Protein AF-A0A8H3X6W4-F1 (afdb_monomer)

Foldseek 3Di:
DPPPPPVVLVVLLCQLLVCLPPDDDLDPPDDQDPDPDPVSNVVSVVSVVVSVVLCVVLVVVVVLLVVLVVLVVVDDDPVSSLVVSLVVVPPDDDDDDVCVVLVSLLSSQLSVLSNCLCVQVPPCSSVSCSSSVDPSSPAHPVSNVVSSVSSVVVVVD

pLDDT: mean 73.65, std 14.04, range [33.16, 93.94]

Secondary structure (DSSP, 8-state):
---TTTHHHHHHHHHHHHSTTS----S---PPPSS--HHHHHHHHHHHHHHHHHHHHHHHHHHHHHHHHHHHHH-SSHHHHHHHHHHHHHTT----HHHHHHHHHHHHHHHHHHHHHHHHHGGGHHHHHHHHT--TTT--HHHHHHHHHHHHHHHT-

Radius of gyration: 18.5 Å; Cα contacts (8 Å, |Δi|>4): 85; chains: 1; bounding box: 45×43×51 Å

Nearest PDB structures (foldseek):
  6zbg-assembly1_C  TM=2.643E-01  e=4.758E+00  Plasmodium falciparum
  5oen-assembly1_B  TM=1.776E-01  e=3.190E+00  Mus musculus

Structure (mmCIF, N/CA/C/O backbone):
data_AF-A0A8H3X6W4-F1
#
_entry.id   AF-A0A8H3X6W4-F1
#
loop_
_a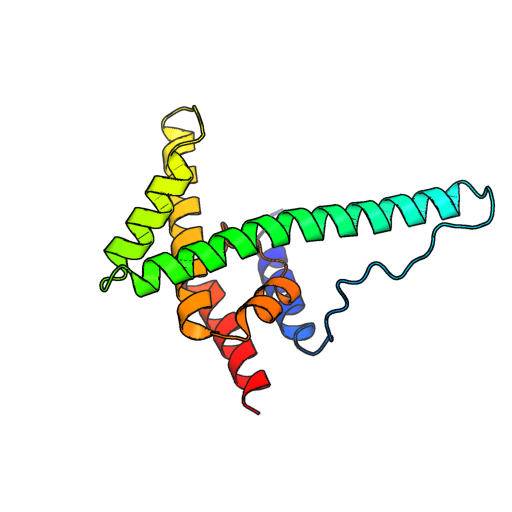tom_site.group_PDB
_atom_site.id
_atom_site.type_symbol
_atom_site.label_atom_id
_atom_site.label_alt_id
_atom_site.label_comp_id
_atom_site.label_asym_id
_atom_site.label_entity_id
_atom_site.label_seq_id
_atom_site.pdbx_PDB_ins_code
_atom_site.Cartn_x
_atom_site.Cartn_y
_atom_site.Cartn_z
_atom_site.occupancy
_atom_site.B_iso_or_equiv
_atom_site.auth_seq_id
_atom_site.auth_comp_id
_atom_site.auth_asym_id
_atom_site.auth_atom_id
_atom_site.pdbx_PDB_model_num
ATOM 1 N N . MET A 1 1 ? 8.785 31.889 -4.986 1.00 38.16 1 MET A N 1
ATOM 2 C CA . MET A 1 1 ? 8.552 30.742 -5.891 1.00 38.16 1 MET A CA 1
ATOM 3 C C . MET A 1 1 ? 8.090 29.549 -5.062 1.00 38.16 1 MET A C 1
ATOM 5 O O . MET A 1 1 ? 8.913 28.908 -4.423 1.00 38.16 1 MET A O 1
ATOM 9 N N . SER A 1 2 ? 6.780 29.305 -4.975 1.00 41.56 2 SER A N 1
ATOM 10 C CA . SER A 1 2 ? 6.194 28.258 -4.115 1.00 41.56 2 SER A CA 1
ATOM 11 C C . SER A 1 2 ? 5.113 27.438 -4.832 1.00 41.56 2 SER A C 1
ATOM 13 O O . SER A 1 2 ? 4.132 27.036 -4.214 1.00 41.56 2 SER A O 1
ATOM 15 N N . GLU A 1 3 ? 5.289 27.179 -6.130 1.00 41.84 3 GLU A N 1
ATOM 16 C CA . GLU A 1 3 ? 4.332 26.407 -6.945 1.00 41.84 3 GLU A CA 1
ATOM 17 C C . GLU A 1 3 ? 4.516 24.879 -6.848 1.00 41.84 3 GLU A C 1
ATOM 19 O O . GLU A 1 3 ? 3.610 24.123 -7.170 1.00 41.84 3 GLU A O 1
ATOM 24 N N . ASN A 1 4 ? 5.627 24.373 -6.301 1.00 52.81 4 ASN A N 1
ATOM 25 C CA . ASN A 1 4 ? 5.985 22.954 -6.468 1.00 52.81 4 ASN A CA 1
ATOM 26 C C . ASN A 1 4 ? 5.422 21.942 -5.444 1.00 52.81 4 ASN A C 1
ATOM 28 O O . ASN A 1 4 ? 5.659 20.746 -5.598 1.00 52.81 4 ASN A O 1
ATOM 32 N N . LYS A 1 5 ? 4.695 22.347 -4.389 1.00 47.84 5 LYS A N 1
ATOM 33 C CA . LYS A 1 5 ? 4.220 21.395 -3.349 1.00 47.84 5 LYS A CA 1
ATOM 34 C C . LYS A 1 5 ? 2.745 20.996 -3.427 1.00 47.84 5 LYS A C 1
ATOM 36 O O . LYS A 1 5 ? 2.430 19.891 -2.997 1.00 47.84 5 LYS A O 1
ATOM 41 N N . LYS A 1 6 ? 1.854 21.852 -3.937 1.00 53.06 6 LYS A N 1
ATOM 42 C CA . LYS A 1 6 ? 0.428 21.501 -4.101 1.00 53.06 6 LYS A CA 1
ATOM 43 C C . LYS A 1 6 ? 0.178 20.671 -5.365 1.00 53.06 6 LYS A C 1
ATOM 45 O O . LYS A 1 6 ? -0.642 19.764 -5.351 1.00 53.06 6 LYS A O 1
ATOM 50 N N . ASP A 1 7 ? 0.991 20.890 -6.391 1.00 70.62 7 ASP A N 1
ATOM 51 C CA . ASP A 1 7 ? 0.790 20.320 -7.720 1.00 70.62 7 ASP A CA 1
ATOM 52 C C . ASP A 1 7 ? 1.116 18.812 -7.817 1.00 70.62 7 ASP A C 1
ATOM 54 O O . ASP A 1 7 ? 0.505 18.086 -8.595 1.00 70.62 7 ASP A O 1
ATOM 58 N N . TRP A 1 8 ? 2.037 18.271 -7.005 1.00 65.94 8 TRP A N 1
ATOM 59 C CA . TRP A 1 8 ? 2.351 16.833 -7.088 1.00 65.94 8 TRP A CA 1
ATOM 60 C C . TRP A 1 8 ? 1.232 15.952 -6.521 1.00 65.94 8 TRP A C 1
ATOM 62 O O . TRP A 1 8 ? 0.957 14.902 -7.094 1.00 65.94 8 TRP A O 1
ATOM 72 N N . LYS A 1 9 ? 0.574 16.371 -5.426 1.00 65.94 9 LYS A N 1
ATOM 73 C CA . LYS A 1 9 ? -0.535 15.620 -4.814 1.00 65.94 9 LYS A CA 1
ATOM 74 C C . LYS A 1 9 ? -1.725 15.557 -5.760 1.00 65.94 9 LYS A C 1
ATOM 76 O O . LYS A 1 9 ? -2.247 14.479 -6.007 1.00 65.94 9 LYS A O 1
ATOM 81 N N . GLU A 1 10 ? -2.116 16.697 -6.322 1.00 72.50 10 GLU A N 1
ATOM 82 C CA . GLU A 1 10 ? -3.213 16.774 -7.289 1.00 72.50 10 GLU A CA 1
ATOM 83 C C . GLU A 1 10 ? -2.912 15.958 -8.547 1.00 72.50 10 GLU A C 1
ATOM 85 O O . GLU A 1 10 ? -3.744 15.150 -8.956 1.00 72.50 10 GLU A O 1
ATOM 90 N N . ARG A 1 11 ? -1.700 16.074 -9.110 1.00 68.69 11 ARG A N 1
ATOM 91 C CA . ARG A 1 11 ? -1.268 15.239 -10.243 1.00 68.69 11 ARG A CA 1
ATOM 92 C C . ARG A 1 11 ? -1.265 13.755 -9.906 1.00 68.69 11 ARG A C 1
ATOM 94 O O . ARG A 1 11 ? -1.686 12.950 -10.728 1.00 68.69 11 ARG A O 1
ATOM 101 N N . TYR A 1 12 ? -0.828 13.394 -8.706 1.00 68.94 12 TYR A N 1
ATOM 102 C CA . TYR A 1 12 ? -0.841 12.022 -8.226 1.00 68.94 12 TYR A CA 1
ATOM 103 C C . TYR A 1 12 ? -2.278 11.495 -8.091 1.00 68.94 12 TYR A C 1
ATOM 105 O O . TYR A 1 12 ? -2.596 10.470 -8.684 1.00 68.94 12 TYR A O 1
ATOM 113 N N . PHE A 1 13 ? -3.187 12.220 -7.433 1.00 71.56 13 PHE A N 1
ATOM 114 C CA . PHE A 1 13 ? -4.597 11.820 -7.332 1.00 71.56 13 PHE A CA 1
ATOM 115 C C . PHE A 1 13 ? -5.280 11.733 -8.694 1.00 71.56 13 PHE A C 1
ATOM 117 O O . PHE A 1 13 ? -6.014 10.779 -8.959 1.00 71.56 13 PHE A O 1
ATOM 124 N N . LYS A 1 14 ? -5.021 12.700 -9.576 1.00 72.50 14 LYS A N 1
ATOM 125 C CA . LYS A 1 14 ? -5.502 12.687 -10.955 1.00 72.50 14 LYS A CA 1
ATOM 126 C C . LYS A 1 14 ? -5.005 11.430 -11.668 1.00 72.50 14 LYS A C 1
ATOM 128 O O . LYS A 1 14 ? -5.814 10.676 -12.185 1.00 72.50 14 LYS A O 1
ATOM 133 N N . ASN A 1 15 ? -3.712 11.128 -11.567 1.00 69.19 15 ASN A N 1
ATOM 134 C CA . ASN A 1 15 ? -3.113 9.937 -12.157 1.00 69.19 15 ASN A CA 1
ATOM 135 C C . ASN A 1 15 ? -3.758 8.638 -11.649 1.00 69.19 15 ASN A C 1
ATOM 137 O O . ASN A 1 15 ? -4.155 7.814 -12.463 1.00 69.19 15 ASN A O 1
ATOM 141 N N . ILE A 1 16 ? -3.933 8.461 -10.337 1.00 67.50 16 ILE A N 1
ATOM 142 C CA . ILE A 1 16 ? -4.612 7.264 -9.808 1.00 67.50 16 ILE A CA 1
ATOM 143 C C . ILE A 1 16 ? -6.022 7.172 -10.366 1.00 67.50 16 ILE A C 1
ATOM 145 O O . ILE A 1 16 ? -6.434 6.132 -10.865 1.00 67.50 16 ILE A O 1
ATOM 149 N N . THR A 1 17 ? -6.768 8.270 -10.262 1.00 66.62 17 THR A N 1
ATOM 150 C CA . THR A 1 17 ? -8.198 8.259 -10.547 1.00 66.62 17 THR A CA 1
ATOM 151 C C . THR A 1 17 ? -8.532 8.205 -12.036 1.00 66.62 17 THR A C 1
ATOM 153 O O . THR A 1 17 ? -9.609 7.728 -12.378 1.00 66.62 17 THR A O 1
ATOM 156 N N . GLU A 1 18 ? -7.630 8.650 -12.909 1.00 70.62 18 GLU A N 1
ATOM 157 C CA . GLU A 1 18 ? -7.741 8.535 -14.368 1.00 70.62 18 GLU A CA 1
ATOM 158 C C . GLU A 1 18 ? -7.221 7.193 -14.896 1.00 70.6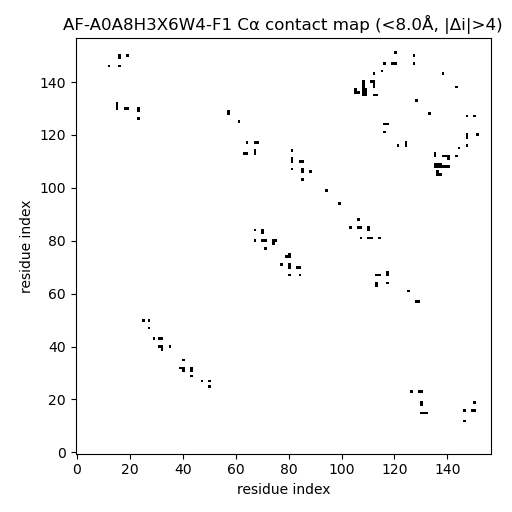2 18 GLU A C 1
ATOM 160 O O . GLU A 1 18 ? -7.661 6.747 -15.951 1.00 70.62 18 GLU A O 1
ATOM 165 N N . ASN A 1 19 ? -6.322 6.518 -14.173 1.00 65.12 19 ASN A N 1
ATOM 166 C CA . ASN A 1 19 ? -5.791 5.212 -14.580 1.00 65.12 19 ASN A CA 1
ATOM 167 C C . ASN A 1 19 ? -6.525 4.024 -13.932 1.00 65.12 19 ASN A C 1
ATOM 169 O O . ASN A 1 19 ? -6.077 2.892 -14.100 1.00 65.12 19 ASN A O 1
ATOM 173 N N . VAL A 1 20 ? -7.657 4.245 -13.249 1.00 62.94 20 VAL A N 1
ATOM 174 C CA . VAL A 1 20 ? -8.481 3.157 -12.676 1.00 62.94 20 VAL A CA 1
ATOM 175 C C . VAL A 1 20 ? -8.948 2.166 -13.749 1.00 62.94 20 VAL A C 1
ATOM 177 O O . VAL A 1 20 ? -8.967 0.968 -13.500 1.00 62.94 20 VAL A O 1
ATOM 180 N N . ASP A 1 21 ? -9.249 2.645 -14.961 1.00 53.22 21 ASP A N 1
ATOM 181 C CA . ASP A 1 21 ? -9.768 1.819 -16.064 1.00 53.22 21 ASP A CA 1
ATOM 182 C C . ASP A 1 21 ? -8.664 1.055 -16.834 1.00 53.22 21 ASP A C 1
ATOM 184 O O . ASP A 1 21 ? -8.942 0.273 -17.749 1.00 53.22 21 ASP A O 1
ATOM 188 N N . ARG A 1 22 ? -7.382 1.268 -16.502 1.00 61.72 22 ARG A N 1
ATOM 189 C CA . ARG A 1 22 ? -6.266 0.597 -17.179 1.00 61.72 22 ARG A CA 1
ATOM 190 C C . ARG A 1 22 ? -6.070 -0.799 -16.589 1.00 61.72 22 ARG A C 1
ATOM 192 O O . ARG A 1 22 ? -5.555 -0.943 -15.483 1.00 61.72 22 ARG A O 1
ATOM 199 N N . LYS A 1 23 ? -6.410 -1.838 -17.364 1.00 52.75 23 LYS A N 1
ATOM 200 C CA . LYS A 1 23 ? -6.043 -3.225 -17.033 1.00 52.75 23 LYS A CA 1
ATOM 201 C C . LYS A 1 23 ? -4.539 -3.317 -16.784 1.00 52.75 23 LYS A C 1
ATOM 203 O O . LYS A 1 23 ? -3.726 -2.989 -17.651 1.00 52.75 23 LYS A O 1
ATOM 208 N N . LEU A 1 24 ? -4.195 -3.777 -15.590 1.00 54.66 24 LEU A N 1
ATOM 209 C CA . LEU A 1 24 ? -2.829 -3.955 -15.135 1.00 54.66 24 LEU A CA 1
ATOM 210 C C . LEU A 1 24 ? -2.189 -5.121 -15.890 1.00 54.66 24 LEU A C 1
ATOM 212 O O . LEU A 1 24 ? -2.631 -6.259 -15.777 1.00 54.66 24 LEU A O 1
ATOM 216 N N . ASN A 1 25 ? -1.137 -4.841 -16.655 1.00 53.88 25 ASN A N 1
ATOM 217 C CA . ASN A 1 25 ? -0.173 -5.860 -17.055 1.00 53.88 25 ASN A CA 1
ATOM 218 C C . ASN A 1 25 ? 1.092 -5.609 -16.247 1.00 53.88 25 ASN A C 1
ATOM 220 O O . ASN A 1 25 ? 1.876 -4.729 -16.590 1.00 53.88 25 ASN A O 1
ATOM 224 N N . LEU A 1 26 ? 1.259 -6.376 -15.173 1.00 60.78 26 LEU A N 1
ATOM 225 C CA . LEU A 1 26 ? 2.537 -6.492 -14.474 1.00 60.78 26 LEU A CA 1
ATOM 226 C C . LEU A 1 26 ? 3.490 -7.450 -15.199 1.00 60.78 26 LEU A C 1
ATOM 228 O O . LEU A 1 26 ? 4.564 -7.724 -14.698 1.00 60.78 26 LEU A O 1
ATOM 232 N N . ASP A 1 27 ? 3.137 -7.959 -16.376 1.00 61.28 27 ASP A N 1
ATOM 233 C CA . ASP A 1 27 ? 4.078 -8.745 -17.162 1.00 61.28 27 ASP A CA 1
ATOM 234 C C . ASP A 1 27 ? 5.050 -7.811 -17.880 1.00 61.28 27 ASP A C 1
ATOM 236 O O . ASP A 1 27 ? 4.648 -6.964 -18.688 1.00 61.28 27 ASP A O 1
ATOM 240 N N . PHE A 1 28 ? 6.346 -7.996 -17.635 1.00 74.94 28 PHE A N 1
ATOM 241 C CA . PHE A 1 28 ? 7.374 -7.416 -18.487 1.00 74.94 28 PHE A CA 1
ATOM 242 C C . PHE A 1 28 ? 7.339 -8.115 -19.851 1.00 74.94 28 PHE A C 1
ATOM 244 O O . PHE A 1 28 ? 7.836 -9.227 -20.018 1.00 74.94 28 PHE A O 1
ATOM 251 N N . LYS A 1 29 ? 6.683 -7.475 -20.824 1.00 76.62 29 LYS A N 1
ATOM 252 C CA . LYS A 1 29 ? 6.432 -8.047 -22.160 1.00 76.62 29 LYS A CA 1
ATOM 253 C C . LYS A 1 29 ? 7.486 -7.693 -23.197 1.00 76.62 29 LYS A C 1
ATOM 255 O O . LYS A 1 29 ? 7.432 -8.226 -24.301 1.00 76.62 29 LYS A O 1
ATOM 260 N N . THR A 1 30 ? 8.407 -6.789 -22.880 1.00 82.31 30 THR A N 1
ATOM 261 C CA . THR A 1 30 ? 9.455 -6.377 -23.813 1.00 82.31 30 THR A CA 1
ATOM 262 C C . THR A 1 30 ? 10.530 -7.467 -23.835 1.00 82.31 30 THR A C 1
ATOM 264 O O . THR A 1 30 ? 11.169 -7.681 -22.811 1.00 82.31 30 THR A O 1
ATOM 267 N N . PRO A 1 31 ? 10.750 -8.196 -24.943 1.00 84.06 31 PRO A N 1
ATOM 268 C CA . PRO A 1 31 ? 11.863 -9.136 -25.035 1.00 84.06 31 PRO A CA 1
ATOM 269 C C . PRO A 1 31 ? 13.202 -8.385 -25.152 1.00 84.06 31 PRO A C 1
ATOM 271 O O . PRO A 1 31 ? 13.219 -7.220 -25.562 1.00 84.06 31 PRO A O 1
ATOM 274 N N . PRO A 1 32 ? 14.335 -9.026 -24.811 1.00 88.00 32 PRO A N 1
ATOM 275 C CA . PRO A 1 32 ? 15.650 -8.421 -24.990 1.00 88.00 32 PRO A CA 1
ATOM 276 C C . PRO A 1 32 ? 15.908 -8.087 -26.472 1.00 88.00 32 PRO A C 1
ATOM 278 O O . PRO A 1 32 ? 15.522 -8.874 -27.344 1.00 88.00 32 PRO A O 1
ATOM 281 N N . PRO A 1 33 ? 16.568 -6.953 -26.779 1.00 92.50 33 PRO A N 1
ATOM 282 C CA . PRO A 1 33 ? 16.924 -6.602 -28.149 1.00 92.50 33 PRO A CA 1
ATOM 283 C C . PRO A 1 33 ? 17.784 -7.690 -28.796 1.00 92.50 33 PRO A C 1
ATOM 285 O O . PRO A 1 33 ? 18.724 -8.206 -28.192 1.00 92.50 33 PRO A O 1
ATOM 288 N N . THR A 1 34 ? 17.490 -8.030 -30.049 1.00 91.00 34 THR A N 1
ATOM 289 C CA . THR A 1 34 ? 18.240 -9.054 -30.796 1.00 91.00 34 THR A CA 1
ATOM 290 C C . THR A 1 34 ? 19.476 -8.491 -31.498 1.00 91.00 34 THR A C 1
ATOM 292 O O . THR A 1 34 ? 20.316 -9.252 -31.972 1.00 91.00 34 THR A O 1
ATOM 2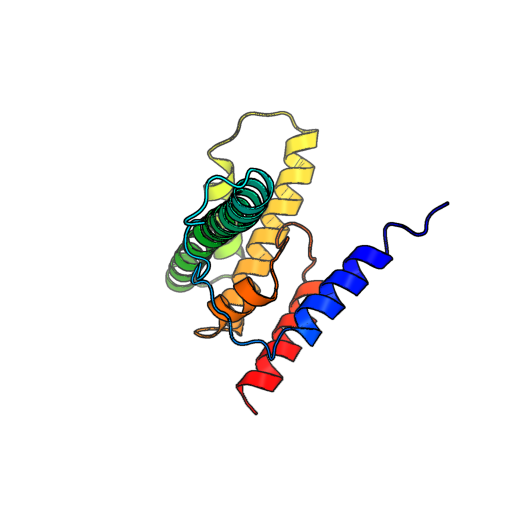95 N N . LYS A 1 35 ? 19.581 -7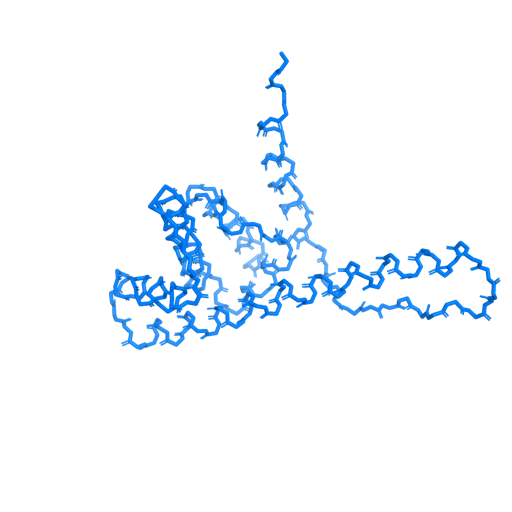.163 -31.612 1.00 92.19 35 LYS A N 1
ATOM 296 C CA . LYS A 1 35 ? 20.705 -6.459 -32.237 1.00 92.19 35 LYS A CA 1
ATOM 297 C C . LYS A 1 35 ? 21.621 -5.877 -31.164 1.00 92.19 35 LYS A C 1
ATOM 299 O O . LYS A 1 35 ? 21.178 -5.519 -30.076 1.00 92.19 35 LYS A O 1
ATOM 304 N N . PHE A 1 36 ? 22.903 -5.730 -31.489 1.00 86.44 36 PHE A N 1
ATOM 305 C CA . PHE A 1 36 ? 23.866 -5.001 -30.658 1.00 86.44 36 PHE A CA 1
ATOM 306 C C . PHE A 1 36 ? 23.757 -3.486 -30.888 1.00 86.44 36 PHE A C 1
ATOM 308 O O . PHE A 1 36 ? 24.740 -2.834 -31.227 1.00 86.44 36 PHE A O 1
ATOM 315 N N . ASP A 1 37 ? 22.552 -2.932 -30.737 1.00 93.94 37 ASP A N 1
ATOM 316 C CA . ASP A 1 37 ? 22.336 -1.485 -30.725 1.00 93.94 37 ASP A CA 1
ATOM 317 C C . ASP A 1 37 ? 22.404 -0.969 -29.272 1.00 93.94 37 ASP A C 1
ATOM 319 O O . ASP A 1 37 ? 21.559 -1.336 -28.446 1.00 93.94 37 ASP A O 1
ATOM 323 N N . PRO A 1 38 ? 23.398 -0.131 -28.921 1.00 91.56 38 PRO A N 1
ATOM 324 C CA . PRO A 1 38 ? 23.540 0.408 -27.573 1.00 91.56 38 PRO A CA 1
ATOM 325 C C . PRO A 1 38 ? 22.303 1.149 -27.047 1.00 91.56 38 PRO A C 1
ATOM 327 O O . PRO A 1 38 ? 22.026 1.067 -25.846 1.00 91.56 38 PRO A O 1
ATOM 330 N N . GLU A 1 39 ? 21.554 1.849 -27.903 1.00 92.00 39 GLU A N 1
ATOM 331 C CA . GLU A 1 39 ? 20.381 2.625 -27.484 1.00 92.00 39 GLU A CA 1
ATOM 332 C C . GLU A 1 39 ? 19.168 1.721 -27.221 1.00 92.00 39 GLU A C 1
ATOM 334 O O . GLU A 1 39 ? 18.467 1.905 -26.221 1.00 92.00 39 GLU A O 1
ATOM 339 N N . GLU A 1 40 ? 18.969 0.670 -28.025 1.00 89.81 40 GLU A N 1
ATOM 340 C CA . GLU A 1 40 ? 17.930 -0.340 -27.765 1.00 89.81 40 GLU A CA 1
ATOM 341 C C . GLU A 1 40 ? 18.190 -1.066 -26.434 1.00 89.81 40 GLU A C 1
ATOM 343 O O . GLU A 1 40 ? 17.293 -1.194 -25.594 1.00 89.81 40 GLU A O 1
ATOM 348 N N . TRP A 1 41 ? 19.440 -1.467 -26.182 1.00 90.44 41 TRP A N 1
ATOM 349 C CA . TRP A 1 41 ? 19.845 -2.090 -24.916 1.00 90.44 41 TRP A CA 1
ATOM 350 C C . TRP A 1 41 ? 19.754 -1.140 -23.722 1.00 90.44 41 TRP A C 1
ATOM 352 O O . TRP A 1 41 ? 19.477 -1.568 -22.596 1.00 90.44 41 TRP A O 1
ATOM 362 N N . ARG A 1 42 ? 19.997 0.157 -23.924 1.00 90.31 42 ARG A N 1
ATOM 363 C CA . ARG A 1 42 ? 19.795 1.176 -22.889 1.00 90.31 42 ARG A CA 1
ATOM 364 C C . ARG A 1 42 ? 18.315 1.306 -22.536 1.00 90.31 42 ARG A C 1
ATOM 366 O O . ARG A 1 42 ? 17.982 1.225 -21.356 1.00 90.31 42 ARG A O 1
ATOM 373 N N . SER A 1 43 ? 17.446 1.441 -23.536 1.00 87.81 43 SER A N 1
ATOM 374 C CA . SER A 1 43 ? 15.994 1.536 -23.347 1.00 87.81 43 SER A CA 1
ATOM 375 C C . SER A 1 43 ? 15.430 0.299 -22.641 1.00 87.81 43 SER A C 1
ATOM 377 O O . SER A 1 43 ? 14.723 0.428 -21.640 1.00 87.81 43 SER A O 1
ATOM 379 N N . TYR A 1 44 ? 15.826 -0.899 -23.084 1.00 89.44 44 TYR A N 1
ATOM 380 C CA . TYR A 1 44 ? 15.432 -2.160 -22.455 1.00 89.44 44 TYR A CA 1
ATOM 381 C C . TYR A 1 44 ? 15.834 -2.222 -20.977 1.00 89.44 44 TYR A C 1
ATOM 383 O O . TYR A 1 44 ? 15.000 -2.515 -20.124 1.00 89.44 44 TYR A O 1
ATOM 391 N N . ARG A 1 45 ? 17.094 -1.897 -20.647 1.00 85.75 45 ARG A N 1
ATOM 392 C CA . ARG A 1 45 ? 17.573 -1.900 -19.253 1.00 85.75 45 ARG A CA 1
ATOM 393 C C . ARG A 1 45 ? 16.826 -0.902 -18.377 1.00 85.75 45 ARG A C 1
ATOM 395 O O . ARG A 1 45 ? 16.545 -1.221 -17.228 1.00 85.75 45 ARG A O 1
ATOM 402 N N . CYS A 1 46 ? 16.483 0.275 -18.902 1.00 83.56 46 CYS A N 1
ATOM 403 C CA . CYS A 1 46 ? 15.671 1.243 -18.168 1.00 83.56 46 CYS A CA 1
ATOM 404 C C . CYS A 1 46 ? 14.267 0.699 -17.867 1.00 83.56 46 CYS A C 1
ATOM 406 O O . CYS A 1 46 ? 13.825 0.782 -16.725 1.00 83.56 46 CYS A O 1
ATOM 408 N N . GLN A 1 47 ? 13.591 0.109 -18.856 1.00 80.44 47 GLN A N 1
ATOM 409 C CA . GLN A 1 47 ? 12.255 -0.472 -18.665 1.00 80.44 47 GLN A CA 1
ATOM 410 C C . GLN A 1 47 ? 12.284 -1.676 -17.715 1.00 80.44 47 GLN A C 1
ATOM 412 O O . GLN A 1 47 ? 11.427 -1.800 -16.845 1.00 80.44 47 GLN A O 1
ATOM 417 N N . PHE A 1 48 ? 13.286 -2.547 -17.852 1.00 80.06 48 PHE A N 1
ATOM 418 C CA . PHE A 1 48 ? 13.464 -3.698 -16.972 1.00 80.06 48 PHE A CA 1
ATOM 419 C C . PHE A 1 48 ? 13.787 -3.269 -15.535 1.00 80.06 48 PHE A C 1
ATOM 421 O O . PHE A 1 48 ? 13.228 -3.819 -14.595 1.00 80.06 48 PHE A O 1
ATOM 428 N N . GLY A 1 49 ? 14.635 -2.250 -15.355 1.00 75.88 49 GLY A N 1
ATOM 429 C CA . GLY A 1 49 ? 14.918 -1.672 -14.040 1.00 75.88 49 GLY A CA 1
ATOM 430 C C . GLY A 1 49 ? 13.656 -1.138 -13.362 1.00 75.88 49 GLY A C 1
ATOM 431 O O . GLY A 1 49 ? 13.370 -1.520 -12.234 1.00 75.88 49 GLY A O 1
ATOM 432 N N . GLN A 1 50 ? 12.844 -0.359 -14.085 1.00 72.00 50 GLN A N 1
ATOM 433 C CA . GLN A 1 50 ? 11.552 0.128 -13.581 1.00 72.00 50 GLN A CA 1
ATOM 434 C C . GLN A 1 50 ? 10.614 -1.016 -13.188 1.00 72.00 50 GLN A C 1
ATOM 436 O O . GLN A 1 50 ? 9.967 -0.952 -12.149 1.00 72.00 50 GLN A O 1
ATOM 441 N N . TYR A 1 51 ? 10.571 -2.081 -13.988 1.00 76.81 51 TYR A N 1
ATOM 442 C CA . TYR A 1 51 ? 9.782 -3.267 -13.676 1.00 76.81 51 TYR A CA 1
ATOM 443 C C . TYR A 1 51 ? 10.233 -3.959 -12.379 1.00 76.81 51 TYR A C 1
ATOM 445 O O . TYR A 1 51 ? 9.399 -4.331 -11.556 1.00 76.81 51 TYR A O 1
ATOM 453 N N . ILE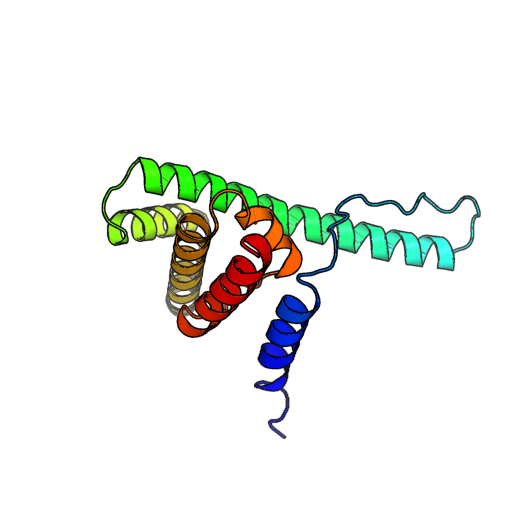 A 1 52 ? 11.543 -4.118 -12.173 1.00 72.06 52 ILE A N 1
ATOM 454 C CA . ILE A 1 52 ? 12.098 -4.712 -10.948 1.00 72.06 52 ILE A CA 1
ATOM 455 C C . ILE A 1 52 ? 11.845 -3.820 -9.727 1.00 72.06 52 ILE A C 1
ATOM 457 O O . ILE A 1 52 ? 11.503 -4.335 -8.658 1.00 72.06 52 ILE A O 1
ATOM 461 N N . ASP A 1 53 ? 11.980 -2.503 -9.878 1.00 65.75 53 ASP A N 1
ATOM 462 C CA . ASP A 1 53 ? 11.688 -1.537 -8.815 1.00 65.75 53 ASP A CA 1
ATOM 463 C C . ASP A 1 53 ? 10.210 -1.607 -8.409 1.00 65.75 53 ASP A C 1
ATOM 465 O O . ASP A 1 53 ? 9.900 -1.709 -7.218 1.00 65.75 53 ASP A O 1
ATOM 469 N N . ASP A 1 54 ? 9.306 -1.650 -9.394 1.00 69.44 54 ASP A N 1
ATOM 470 C CA . ASP A 1 54 ? 7.874 -1.850 -9.178 1.00 69.44 54 ASP A CA 1
ATOM 471 C C . ASP A 1 54 ? 7.628 -3.181 -8.443 1.00 69.44 54 ASP A C 1
ATOM 473 O O . ASP A 1 54 ? 6.998 -3.192 -7.386 1.00 69.44 54 ASP A O 1
ATOM 477 N N . LEU A 1 55 ? 8.178 -4.303 -8.923 1.00 68.81 55 LEU A N 1
ATOM 478 C CA . LEU A 1 55 ? 8.031 -5.610 -8.268 1.00 68.81 55 LEU A CA 1
ATOM 479 C C . LEU A 1 55 ? 8.521 -5.617 -6.818 1.00 68.81 55 LEU A C 1
ATOM 481 O O . LEU A 1 55 ? 7.877 -6.217 -5.960 1.00 68.81 55 LEU A O 1
ATOM 485 N N . THR A 1 56 ? 9.651 -4.974 -6.535 1.00 67.75 56 THR A N 1
ATOM 486 C CA . THR A 1 56 ? 10.242 -4.947 -5.190 1.00 67.75 56 THR A CA 1
ATOM 487 C C . THR A 1 56 ? 9.388 -4.111 -4.242 1.00 67.75 56 THR A C 1
ATOM 489 O O . THR A 1 56 ? 9.071 -4.549 -3.133 1.00 67.75 56 THR A O 1
ATOM 492 N N . LEU A 1 57 ? 8.963 -2.927 -4.694 1.00 65.94 57 LEU A N 1
ATOM 493 C CA . LEU A 1 57 ? 8.107 -2.029 -3.925 1.00 65.94 57 LEU A CA 1
ATOM 494 C C . LEU A 1 57 ? 6.737 -2.664 -3.648 1.00 65.94 57 LEU A C 1
ATOM 496 O O . LEU A 1 57 ? 6.276 -2.677 -2.505 1.00 65.94 57 LEU A O 1
ATOM 500 N N . PHE A 1 58 ? 6.098 -3.226 -4.677 1.00 68.06 58 PHE A N 1
ATOM 501 C CA . PHE A 1 58 ? 4.811 -3.904 -4.531 1.00 68.06 58 PHE A CA 1
ATOM 502 C C . PHE A 1 58 ? 4.938 -5.211 -3.747 1.00 68.06 58 PHE A C 1
ATOM 504 O O . PHE A 1 58 ? 4.040 -5.540 -2.981 1.00 68.06 58 PHE A O 1
ATOM 511 N N . GLY A 1 59 ? 6.052 -5.932 -3.878 1.00 66.38 59 GLY A N 1
ATOM 512 C CA . GLY A 1 59 ? 6.327 -7.164 -3.143 1.00 66.38 59 GLY A CA 1
ATOM 513 C C . GLY A 1 59 ? 6.312 -6.958 -1.629 1.00 66.38 59 GLY A C 1
ATOM 514 O O . GLY A 1 59 ? 5.577 -7.655 -0.930 1.00 66.38 59 GLY A O 1
ATOM 515 N N . GLN A 1 60 ? 7.043 -5.957 -1.126 1.00 71.06 60 GLN A N 1
ATOM 516 C CA . GLN A 1 60 ? 7.019 -5.612 0.302 1.00 71.06 60 GLN A CA 1
ATOM 517 C C . GLN A 1 60 ? 5.614 -5.207 0.758 1.00 71.06 60 GLN A C 1
ATOM 519 O O . GLN A 1 60 ? 5.134 -5.659 1.793 1.00 71.06 60 GLN A O 1
ATOM 524 N N . LEU A 1 61 ? 4.926 -4.401 -0.049 1.00 74.88 61 LEU A N 1
ATOM 525 C CA . LEU A 1 61 ? 3.566 -3.970 0.245 1.00 74.88 61 LEU A CA 1
ATOM 526 C C . LEU A 1 61 ? 2.577 -5.145 0.317 1.00 74.88 61 LEU A C 1
ATOM 528 O O . LEU A 1 61 ? 1.696 -5.162 1.173 1.00 74.88 61 LEU A O 1
ATOM 532 N N . PHE A 1 62 ? 2.709 -6.148 -0.552 1.00 73.75 62 PHE A N 1
ATOM 533 C CA . PHE A 1 62 ? 1.864 -7.340 -0.498 1.00 73.75 62 PHE A CA 1
ATOM 534 C C . PHE A 1 62 ? 2.095 -8.161 0.767 1.00 73.75 62 PHE A C 1
ATOM 536 O O . PHE A 1 62 ? 1.119 -8.646 1.340 1.00 73.75 62 PHE A O 1
ATOM 543 N N . LEU A 1 63 ? 3.346 -8.290 1.212 1.00 78.75 63 LEU A N 1
ATOM 544 C CA . LEU A 1 63 ? 3.666 -8.941 2.483 1.00 78.75 63 LEU A CA 1
ATOM 545 C C . LEU A 1 63 ? 3.051 -8.175 3.659 1.00 78.75 63 LEU A C 1
ATOM 547 O O . LEU A 1 63 ? 2.422 -8.783 4.523 1.00 78.75 63 LEU A O 1
ATOM 551 N N . ASP A 1 64 ? 3.152 -6.845 3.652 1.00 83.19 64 ASP A N 1
ATOM 552 C CA . ASP A 1 64 ? 2.556 -5.995 4.684 1.00 83.19 64 ASP A CA 1
ATOM 553 C C . ASP A 1 64 ? 1.022 -6.127 4.718 1.00 83.19 64 ASP A C 1
ATOM 555 O O . ASP A 1 64 ? 0.433 -6.162 5.797 1.00 83.19 64 ASP A O 1
ATOM 559 N N . LEU A 1 65 ? 0.363 -6.251 3.558 1.00 83.19 65 LEU A N 1
ATOM 560 C CA . LEU A 1 65 ? -1.084 -6.493 3.470 1.00 83.19 65 LEU A CA 1
ATOM 561 C C . LEU A 1 65 ? -1.482 -7.868 4.004 1.00 83.19 65 LEU A C 1
ATOM 563 O O . LEU A 1 65 ? -2.453 -7.967 4.746 1.00 83.19 65 LEU A O 1
ATOM 567 N N . GLN A 1 66 ? -0.738 -8.919 3.650 1.00 84.62 66 GLN A N 1
ATOM 568 C CA . GLN A 1 66 ? -0.977 -10.264 4.183 1.00 84.62 66 GLN A CA 1
ATOM 569 C C . GLN A 1 66 ? -0.798 -10.302 5.699 1.00 84.62 66 GLN A C 1
ATOM 571 O O . GLN A 1 66 ? -1.560 -10.952 6.410 1.00 84.62 66 GLN A O 1
ATOM 576 N N . TYR A 1 67 ? 0.199 -9.583 6.206 1.00 89.12 67 TYR A N 1
ATOM 577 C CA . TYR A 1 67 ? 0.391 -9.460 7.637 1.00 89.12 67 TYR A CA 1
ATOM 578 C C . TYR A 1 67 ? -0.737 -8.652 8.293 1.00 89.12 67 TYR A C 1
ATOM 580 O O . TYR A 1 67 ? -1.228 -9.038 9.349 1.00 89.12 67 TYR A O 1
ATOM 588 N N . MET A 1 68 ? -1.218 -7.585 7.648 1.00 89.44 68 MET A N 1
ATOM 589 C CA . MET A 1 68 ? -2.373 -6.826 8.128 1.00 89.44 68 MET A CA 1
ATOM 590 C C . MET A 1 68 ? -3.645 -7.685 8.196 1.00 89.44 68 MET A C 1
ATOM 592 O O . MET A 1 68 ? -4.388 -7.571 9.168 1.00 89.44 68 MET A O 1
ATOM 596 N N . ASP A 1 69 ? -3.875 -8.575 7.224 1.00 88.50 69 ASP A N 1
ATOM 597 C CA . ASP A 1 69 ? -4.977 -9.548 7.287 1.00 88.50 69 ASP A CA 1
ATOM 598 C C . ASP A 1 69 ? -4.883 -10.418 8.538 1.00 88.50 69 ASP A C 1
ATOM 600 O O . ASP A 1 69 ? -5.846 -10.513 9.297 1.00 88.50 69 ASP A O 1
ATOM 604 N N . LEU A 1 70 ? -3.702 -10.988 8.794 1.00 91.62 70 LEU A N 1
ATOM 605 C CA . LEU A 1 70 ? -3.464 -11.816 9.974 1.00 91.62 70 LEU A CA 1
ATOM 606 C C . LEU A 1 70 ? -3.761 -11.044 11.267 1.00 91.62 70 LEU A C 1
ATOM 608 O O . LEU A 1 70 ? -4.366 -11.583 12.194 1.00 91.62 70 LEU A O 1
ATOM 612 N N . LEU A 1 71 ? -3.355 -9.773 11.342 1.00 90.81 71 LEU A N 1
ATOM 613 C CA . LEU A 1 71 ? -3.628 -8.932 12.505 1.00 90.81 71 LEU A CA 1
ATOM 614 C C . LEU A 1 71 ? -5.127 -8.650 12.668 1.00 90.81 71 LEU A C 1
ATOM 616 O O . LEU A 1 71 ? -5.626 -8.726 13.787 1.00 90.81 71 LEU A O 1
ATOM 620 N N . ILE A 1 72 ? -5.855 -8.373 11.583 1.00 90.81 72 ILE A N 1
ATOM 621 C CA . ILE A 1 72 ? -7.313 -8.159 11.614 1.00 90.81 72 ILE A CA 1
ATOM 622 C C . ILE A 1 72 ? -8.052 -9.425 12.067 1.00 90.81 72 ILE A C 1
ATOM 624 O O . ILE A 1 72 ? -9.033 -9.337 12.802 1.00 90.81 72 ILE A O 1
ATOM 628 N N . GLU A 1 73 ? -7.582 -10.605 11.664 1.00 91.00 73 GLU A N 1
ATOM 629 C CA . GLU A 1 73 ? -8.139 -11.883 12.122 1.00 91.00 73 GLU A CA 1
ATOM 630 C C . GLU A 1 73 ? -7.832 -12.154 13.604 1.00 91.00 73 GLU A C 1
ATOM 632 O O . GLU A 1 73 ? -8.649 -12.734 14.322 1.00 91.00 73 GLU A O 1
ATOM 637 N N . THR A 1 74 ? -6.663 -11.714 14.075 1.00 93.69 74 THR A N 1
ATOM 638 C CA . THR A 1 74 ? -6.170 -11.97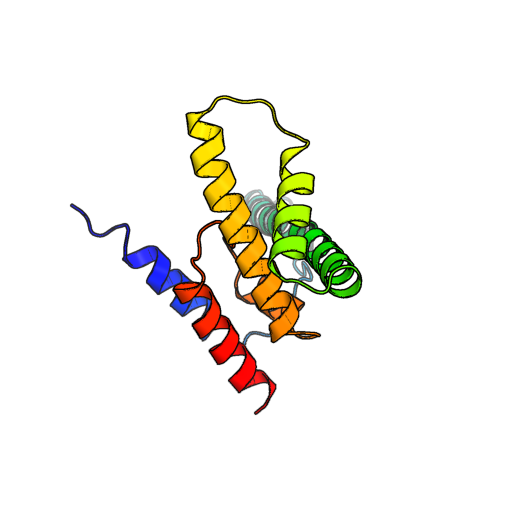7 15.435 1.00 93.69 74 THR A CA 1
ATOM 639 C C . THR A 1 74 ? -6.752 -11.013 16.473 1.00 93.69 74 THR A C 1
ATOM 641 O O . THR A 1 74 ? -7.062 -11.413 17.598 1.00 93.69 74 THR A O 1
ATOM 644 N N . PHE A 1 75 ? -6.901 -9.736 16.123 1.00 92.88 75 PHE A N 1
ATOM 645 C CA . PHE A 1 75 ? -7.260 -8.666 17.051 1.00 92.88 75 PHE A CA 1
ATOM 646 C C . PHE A 1 75 ? -8.631 -8.072 16.719 1.00 92.88 75 PHE A C 1
ATOM 648 O O . PHE A 1 75 ? -8.975 -7.836 15.569 1.00 92.88 75 PHE A O 1
ATOM 655 N N . LYS A 1 76 ? -9.424 -7.773 17.756 1.00 86.00 76 LYS A N 1
ATOM 656 C CA . LYS A 1 76 ? -10.776 -7.200 17.592 1.00 86.00 76 LYS A CA 1
ATOM 657 C C . LYS A 1 76 ? -10.805 -5.675 17.561 1.00 86.00 76 LYS A C 1
ATOM 659 O O . LYS A 1 76 ? -11.781 -5.099 17.090 1.00 86.00 76 LYS A O 1
ATOM 664 N N . LYS A 1 77 ? -9.795 -5.023 18.140 1.00 91.69 77 LYS A N 1
ATOM 665 C CA . LYS A 1 77 ? -9.726 -3.564 18.238 1.00 91.69 77 LYS A CA 1
ATOM 666 C C . LYS A 1 77 ? -8.728 -3.035 17.222 1.00 91.69 77 LYS A C 1
ATOM 668 O O . LYS A 1 77 ? -7.595 -3.502 17.174 1.00 91.69 77 LYS A O 1
ATOM 673 N N . GLU A 1 78 ? -9.138 -2.011 16.484 1.00 89.75 78 GLU A N 1
ATOM 674 C CA . GLU A 1 78 ? -8.290 -1.296 15.526 1.00 89.75 78 GLU A CA 1
ATOM 675 C C . GLU A 1 78 ? -6.978 -0.818 16.158 1.00 89.75 78 GLU A C 1
ATOM 677 O O . GLU A 1 78 ? -5.906 -1.023 15.601 1.00 89.75 78 GLU A O 1
ATOM 682 N N . GLU A 1 79 ? -7.047 -0.252 17.362 1.00 91.62 79 GLU A N 1
ATOM 683 C CA . GLU A 1 79 ? -5.864 0.249 18.061 1.00 91.62 79 GLU A CA 1
ATOM 684 C C . GLU A 1 79 ? -4.823 -0.855 18.326 1.00 91.62 79 GLU A C 1
ATOM 686 O O . GLU A 1 79 ? -3.627 -0.629 18.142 1.00 91.62 79 GLU A O 1
ATOM 691 N N . ASP A 1 80 ? -5.264 -2.068 18.679 1.00 91.69 80 ASP A N 1
ATOM 692 C CA . ASP A 1 80 ? -4.372 -3.209 18.918 1.00 91.69 80 ASP A CA 1
ATOM 693 C C . ASP A 1 80 ? -3.715 -3.686 17.609 1.00 91.69 80 ASP A C 1
ATOM 695 O O . ASP A 1 80 ? -2.517 -3.986 17.589 1.00 91.69 80 ASP A O 1
ATOM 699 N N . ILE A 1 81 ? -4.470 -3.692 16.502 1.00 89.62 81 ILE A N 1
ATOM 700 C CA . ILE A 1 81 ? -3.988 -4.037 15.152 1.00 89.62 81 ILE A CA 1
ATOM 701 C C . ILE A 1 81 ? -2.880 -3.068 14.726 1.00 89.62 81 ILE A C 1
ATOM 703 O O . ILE A 1 81 ? -1.762 -3.482 14.405 1.00 89.62 81 ILE A O 1
ATOM 707 N N . ILE A 1 82 ? -3.179 -1.766 14.766 1.00 89.00 82 ILE A N 1
ATOM 708 C CA . ILE A 1 82 ? -2.268 -0.705 14.330 1.00 89.00 82 ILE A CA 1
ATOM 709 C C . ILE A 1 82 ? -1.002 -0.690 15.186 1.00 89.00 82 ILE A C 1
ATOM 711 O O . ILE A 1 82 ? 0.109 -0.657 14.650 1.00 89.00 82 ILE A O 1
ATOM 715 N N . ASN A 1 83 ? -1.141 -0.767 16.512 1.00 89.12 83 ASN A N 1
ATOM 716 C CA . ASN A 1 83 ? 0.008 -0.764 17.415 1.00 89.12 83 ASN A CA 1
ATOM 717 C C . ASN A 1 83 ? 0.904 -1.991 17.210 1.00 89.12 83 ASN A C 1
ATOM 719 O O . ASN A 1 83 ? 2.131 -1.858 17.206 1.00 89.12 83 ASN A O 1
ATOM 723 N N . THR A 1 84 ? 0.317 -3.170 16.990 1.00 87.81 84 THR A N 1
ATOM 724 C CA . THR A 1 84 ? 1.080 -4.398 16.725 1.00 87.81 84 THR A CA 1
ATOM 725 C C . THR A 1 84 ? 1.875 -4.284 15.426 1.00 87.81 84 THR A C 1
ATOM 727 O O . THR A 1 84 ? 3.072 -4.578 15.418 1.00 87.81 84 THR A O 1
ATOM 730 N N . PHE A 1 85 ? 1.258 -3.767 14.357 1.00 88.44 85 PHE A N 1
ATOM 731 C CA . PHE A 1 85 ? 1.939 -3.539 13.081 1.00 88.44 85 PHE A CA 1
ATOM 732 C C . PHE A 1 85 ? 3.130 -2.576 13.224 1.00 88.44 85 PHE A C 1
ATOM 734 O O . PHE A 1 85 ? 4.246 -2.889 12.798 1.00 88.44 85 PHE A O 1
ATOM 741 N N . ILE A 1 86 ? 2.930 -1.421 13.874 1.00 86.19 86 ILE A N 1
ATOM 742 C CA . ILE A 1 86 ? 3.991 -0.420 14.097 1.00 86.19 86 ILE A CA 1
ATOM 743 C C . ILE A 1 86 ? 5.162 -1.044 14.870 1.00 86.19 86 ILE A C 1
ATOM 745 O O . ILE A 1 86 ? 6.314 -0.889 14.462 1.00 86.19 86 ILE A O 1
ATOM 749 N N . ASN A 1 87 ? 4.878 -1.783 15.947 1.00 82.75 87 ASN A N 1
ATOM 750 C CA . ASN A 1 87 ? 5.911 -2.401 16.782 1.00 82.75 87 ASN A CA 1
ATOM 751 C C . ASN A 1 87 ? 6.755 -3.422 16.007 1.00 82.75 87 ASN A C 1
ATOM 753 O O . ASN A 1 87 ? 7.976 -3.447 16.165 1.00 82.75 87 ASN A O 1
ATOM 757 N N . SER A 1 88 ? 6.140 -4.219 15.128 1.00 78.38 88 SER A N 1
ATOM 758 C CA . SER A 1 88 ? 6.885 -5.137 14.254 1.00 78.38 88 SER A CA 1
ATOM 759 C C . SER A 1 88 ? 7.751 -4.417 13.216 1.00 78.38 88 SER A C 1
ATOM 761 O O . SER A 1 88 ? 8.837 -4.888 12.888 1.00 78.38 88 SER A O 1
ATOM 763 N N . PHE A 1 89 ? 7.316 -3.247 12.742 1.00 70.50 89 PHE A N 1
ATOM 764 C CA . PHE A 1 89 ? 8.052 -2.441 11.765 1.00 70.50 89 PHE A CA 1
ATOM 765 C C . PHE A 1 89 ? 9.281 -1.738 12.377 1.00 70.50 89 PHE A C 1
ATOM 767 O O . PHE A 1 89 ? 10.275 -1.477 11.694 1.00 70.50 89 PHE A O 1
ATOM 774 N N . ASP A 1 90 ? 9.226 -1.410 13.672 1.00 62.41 90 ASP A N 1
ATOM 775 C CA . ASP A 1 90 ? 10.273 -0.662 14.377 1.00 62.41 90 ASP A CA 1
ATOM 776 C C . ASP A 1 90 ? 11.429 -1.525 14.922 1.00 62.41 90 ASP A C 1
ATOM 778 O O . ASP A 1 90 ? 12.474 -0.969 15.267 1.00 62.41 90 ASP A O 1
ATOM 782 N N . LEU A 1 91 ? 11.313 -2.860 14.916 1.00 54.22 91 LEU A N 1
ATOM 783 C CA . LEU A 1 91 ? 12.342 -3.786 15.425 1.00 54.22 91 LEU A CA 1
ATOM 784 C C . LEU A 1 91 ? 13.674 -3.791 14.636 1.00 54.22 91 LEU A C 1
ATOM 786 O O . LEU A 1 91 ? 14.652 -4.346 15.125 1.00 54.22 91 LEU A O 1
ATOM 790 N N . ASN A 1 92 ? 13.759 -3.145 13.464 1.00 48.34 92 ASN A N 1
ATOM 791 C CA . ASN A 1 92 ? 14.874 -3.338 12.520 1.00 48.34 92 ASN A CA 1
ATOM 792 C C . ASN A 1 92 ? 15.788 -2.127 12.227 1.00 48.34 92 ASN A C 1
ATOM 794 O O . ASN A 1 92 ? 16.590 -2.214 11.298 1.00 48.34 92 ASN A O 1
ATOM 798 N N . LEU A 1 93 ? 15.735 -0.993 12.946 1.00 41.50 93 LEU A N 1
ATOM 799 C CA . LEU A 1 93 ? 16.554 0.179 12.562 1.00 41.50 93 LEU A CA 1
ATOM 800 C C . LEU A 1 93 ? 17.172 0.955 13.743 1.00 41.50 93 LEU A C 1
ATOM 802 O O . LEU A 1 93 ? 16.437 1.437 14.610 1.00 41.50 93 LEU A O 1
ATOM 806 N N . PRO A 1 94 ? 18.501 1.192 13.755 1.00 47.94 94 PRO A N 1
ATOM 807 C CA . PRO A 1 94 ? 19.100 2.153 14.672 1.00 47.94 94 PRO A CA 1
ATOM 808 C C . PRO A 1 94 ? 18.759 3.573 14.195 1.00 47.94 94 PRO A C 1
ATOM 810 O O . PRO A 1 94 ? 18.791 3.804 12.991 1.00 47.94 94 PRO A O 1
ATOM 813 N N . GLN A 1 95 ? 18.454 4.514 15.110 1.00 47.38 95 GLN A N 1
ATOM 814 C CA . GLN A 1 95 ? 18.800 5.960 15.046 1.00 47.38 95 GLN A CA 1
ATOM 815 C C . GLN A 1 95 ? 17.944 6.882 15.952 1.00 47.38 95 GLN A C 1
ATOM 817 O O . GLN A 1 95 ? 16.989 6.456 16.603 1.00 47.38 95 GLN A O 1
ATOM 822 N N . SER A 1 96 ? 18.395 8.143 16.027 1.00 54.34 96 SER A N 1
ATOM 823 C CA . SER A 1 96 ? 18.128 9.249 16.965 1.00 54.34 96 SER A CA 1
ATOM 824 C C . SER A 1 96 ? 16.685 9.795 17.042 1.00 54.34 96 SER A C 1
ATOM 826 O O . SER A 1 96 ? 15.853 9.586 16.162 1.00 54.34 96 SER A O 1
ATOM 828 N N . TYR A 1 97 ? 16.383 10.545 18.115 1.00 41.12 97 TYR A N 1
ATOM 829 C CA . TYR A 1 97 ? 15.028 10.957 18.538 1.00 41.12 97 TYR A CA 1
ATOM 830 C C . TYR A 1 97 ? 14.207 11.748 17.495 1.00 41.12 97 TYR A C 1
ATOM 832 O O . TYR A 1 97 ? 13.041 11.436 17.260 1.00 41.12 97 TYR A O 1
ATOM 840 N N . ALA A 1 98 ? 14.797 12.743 16.821 1.00 33.16 98 ALA A N 1
ATOM 841 C CA . ALA A 1 98 ? 14.083 13.553 15.823 1.00 33.16 98 ALA A CA 1
ATOM 842 C C . ALA A 1 98 ? 13.725 12.758 14.551 1.00 33.16 98 ALA A C 1
ATOM 844 O O . ALA A 1 98 ? 12.678 12.992 13.939 1.00 33.16 98 ALA A O 1
ATOM 845 N N . LEU A 1 99 ? 14.570 11.788 14.178 1.00 50.88 99 LEU A N 1
ATOM 846 C CA . LEU A 1 99 ? 14.284 10.833 13.108 1.00 50.88 99 LEU A CA 1
ATOM 847 C C . LEU A 1 99 ? 13.201 9.841 13.551 1.00 50.88 99 LEU A C 1
ATOM 849 O O . LEU A 1 99 ? 12.288 9.578 12.773 1.00 50.88 99 LEU A O 1
ATOM 853 N N . ARG A 1 100 ? 13.219 9.387 14.816 1.00 53.84 100 ARG A N 1
ATOM 854 C CA . ARG A 1 100 ? 12.170 8.523 15.391 1.00 53.84 100 ARG A CA 1
ATOM 855 C C . ARG A 1 100 ? 10.784 9.160 15.373 1.00 53.84 100 ARG A C 1
ATOM 857 O O . ARG A 1 100 ? 9.849 8.481 14.981 1.00 53.84 100 ARG A O 1
ATOM 864 N N . TYR A 1 101 ? 10.621 10.434 15.746 1.00 53.00 101 TYR A N 1
ATOM 865 C CA . TYR A 1 101 ? 9.286 11.060 15.792 1.00 53.00 101 TYR A CA 1
ATOM 866 C C . TYR A 1 101 ? 8.648 11.181 14.398 1.00 53.00 101 TYR A C 1
ATOM 868 O O . TYR A 1 101 ? 7.516 10.748 14.186 1.00 53.00 101 TYR A O 1
ATOM 876 N N . LYS A 1 102 ? 9.401 11.695 13.413 1.00 56.41 102 LYS A N 1
ATOM 877 C CA . LYS A 1 102 ? 8.931 11.782 12.018 1.00 56.41 102 LYS A CA 1
ATOM 878 C C . LYS A 1 102 ? 8.742 10.401 11.384 1.00 56.41 102 LYS A C 1
ATOM 880 O O . LYS A 1 102 ? 7.847 10.241 10.559 1.00 56.41 102 LYS A O 1
ATOM 885 N N .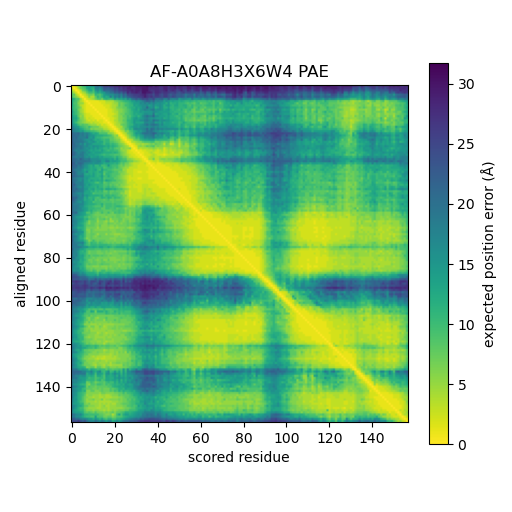 LYS A 1 103 ? 9.558 9.412 11.765 1.00 66.81 103 LYS A N 1
ATOM 886 C CA . LYS A 1 103 ? 9.401 8.014 11.343 1.00 66.81 103 LYS A CA 1
ATOM 887 C C . LYS A 1 103 ? 8.135 7.407 11.939 1.00 66.81 103 LYS A C 1
ATOM 889 O O . LYS A 1 103 ? 7.316 6.929 11.173 1.00 66.81 103 LYS A O 1
ATOM 894 N N . LYS A 1 104 ? 7.919 7.522 13.252 1.00 69.00 104 LYS A N 1
ATOM 895 C CA . LYS A 1 104 ? 6.733 7.004 13.945 1.00 69.00 104 LYS A CA 1
ATOM 896 C C . LYS A 1 104 ? 5.453 7.566 13.341 1.00 69.00 104 LYS A C 1
ATOM 898 O O . LYS A 1 104 ? 4.570 6.793 13.010 1.00 69.00 104 LYS A O 1
ATOM 903 N N . GLN A 1 105 ? 5.388 8.878 13.100 1.00 72.06 105 GLN A N 1
ATOM 904 C CA . GLN A 1 105 ? 4.233 9.487 12.436 1.00 72.06 105 GLN A CA 1
ATOM 905 C C . GLN A 1 105 ? 3.979 8.871 11.049 1.00 72.06 105 GLN A C 1
ATOM 907 O O . GLN A 1 105 ? 2.848 8.512 10.745 1.00 72.06 105 GLN A O 1
ATOM 912 N N . ARG A 1 106 ? 5.024 8.690 10.229 1.00 70.62 106 ARG A N 1
ATOM 913 C CA . ARG A 1 106 ? 4.908 8.053 8.904 1.00 70.62 106 ARG A CA 1
ATOM 914 C C . ARG A 1 106 ? 4.514 6.580 8.989 1.00 70.62 106 ARG A C 1
ATOM 916 O O . ARG A 1 106 ? 3.711 6.147 8.174 1.00 70.62 106 ARG A O 1
ATOM 923 N N . THR A 1 107 ? 5.044 5.830 9.953 1.00 75.25 107 THR A N 1
ATOM 924 C CA . THR A 1 107 ? 4.697 4.420 10.185 1.00 75.25 107 THR A CA 1
ATOM 925 C C . THR A 1 107 ? 3.254 4.284 10.661 1.00 75.25 107 THR A C 1
ATOM 927 O O . THR A 1 107 ? 2.545 3.412 10.181 1.00 75.25 107 THR A O 1
ATOM 930 N N . THR A 1 108 ? 2.784 5.166 11.546 1.00 82.94 108 THR A N 1
ATOM 931 C CA . THR A 1 108 ? 1.381 5.194 11.979 1.00 82.94 108 THR A CA 1
ATOM 932 C C . THR A 1 108 ? 0.456 5.517 10.813 1.00 82.94 108 THR A C 1
ATOM 934 O O . THR A 1 108 ? -0.497 4.789 10.574 1.00 82.94 108 THR A O 1
ATOM 937 N N . THR A 1 109 ? 0.768 6.555 10.034 1.00 80.50 109 THR A N 1
ATOM 938 C CA . THR A 1 109 ? 0.011 6.887 8.819 1.00 80.50 109 THR A CA 1
ATOM 939 C C . THR A 1 109 ? 0.005 5.727 7.822 1.00 80.50 109 THR A C 1
ATOM 941 O O . THR A 1 109 ? -1.032 5.398 7.255 1.00 80.50 109 THR A O 1
ATOM 944 N N . TYR A 1 110 ? 1.147 5.061 7.648 1.00 82.38 110 TYR A N 1
ATOM 945 C CA . TYR A 1 110 ? 1.259 3.879 6.803 1.00 82.38 110 TYR A CA 1
ATOM 946 C C . TYR A 1 110 ? 0.358 2.735 7.289 1.00 82.38 110 TYR A C 1
ATOM 948 O O . TYR A 1 110 ? -0.423 2.201 6.505 1.00 82.38 110 TYR A O 1
ATOM 956 N N . ALA A 1 111 ? 0.413 2.413 8.584 1.00 85.19 111 ALA A N 1
ATOM 957 C CA . ALA A 1 111 ? -0.396 1.370 9.207 1.00 85.19 111 ALA A CA 1
ATOM 958 C C . ALA A 1 111 ? -1.903 1.660 9.094 1.00 85.19 111 ALA A C 1
ATOM 960 O O . ALA A 1 111 ? -2.656 0.774 8.694 1.00 85.19 111 ALA A O 1
ATOM 961 N N . ASN A 1 112 ? -2.334 2.898 9.364 1.00 86.69 112 ASN A N 1
ATOM 962 C CA . ASN A 1 112 ? -3.737 3.310 9.235 1.00 86.69 112 ASN A CA 1
ATOM 963 C C . ASN A 1 112 ? -4.240 3.131 7.803 1.00 86.69 112 ASN A C 1
ATOM 965 O O . ASN A 1 112 ? -5.288 2.530 7.572 1.00 86.69 112 ASN A O 1
ATOM 969 N N . ASN A 1 113 ? -3.466 3.596 6.823 1.00 83.69 113 ASN A N 1
ATOM 970 C CA . ASN A 1 113 ? -3.832 3.466 5.419 1.00 83.69 113 ASN A CA 1
ATOM 971 C C . ASN A 1 113 ? -3.895 2.001 4.969 1.00 83.69 113 ASN A C 1
ATOM 973 O O . ASN A 1 113 ? -4.801 1.634 4.221 1.00 83.69 113 ASN A O 1
ATOM 977 N N . LEU A 1 114 ? -2.955 1.162 5.423 1.00 85.62 114 LEU A N 1
ATOM 978 C CA . LEU A 1 114 ? -2.980 -0.277 5.159 1.00 85.62 114 LEU A CA 1
ATOM 979 C C . LEU A 1 114 ? -4.227 -0.929 5.753 1.00 85.62 114 LEU A C 1
ATOM 981 O O . LEU A 1 114 ? -4.913 -1.668 5.049 1.00 85.62 114 LEU A O 1
ATOM 985 N N . TYR A 1 115 ? -4.557 -0.632 7.010 1.00 89.12 115 TYR A N 1
ATOM 986 C CA . TYR A 1 115 ? -5.756 -1.148 7.668 1.00 89.12 115 TYR A CA 1
ATOM 987 C C . TYR A 1 115 ? -7.036 -0.712 6.943 1.00 89.12 115 TYR A C 1
ATOM 989 O O . TYR A 1 115 ? -7.873 -1.551 6.596 1.00 89.12 115 TYR A O 1
ATOM 997 N N . LEU A 1 116 ? -7.165 0.583 6.631 1.00 87.56 116 LEU A N 1
ATOM 998 C CA . LEU A 1 116 ? -8.310 1.129 5.902 1.00 87.56 116 LEU A CA 1
ATOM 999 C C . LEU A 1 116 ? -8.465 0.464 4.536 1.00 87.56 116 LEU A C 1
ATOM 1001 O O . LEU A 1 116 ? -9.547 -0.009 4.207 1.00 87.56 116 LEU A O 1
ATOM 1005 N N . ALA A 1 117 ? -7.397 0.382 3.743 1.00 84.12 117 ALA A N 1
ATOM 1006 C CA . ALA A 1 117 ? -7.451 -0.259 2.435 1.00 84.12 117 ALA A CA 1
ATOM 1007 C C . ALA A 1 117 ? -7.815 -1.748 2.537 1.00 84.12 117 ALA A C 1
ATOM 1009 O O . ALA A 1 117 ? -8.647 -2.229 1.769 1.00 84.12 117 ALA A O 1
ATOM 1010 N N . THR A 1 118 ? -7.241 -2.466 3.506 1.00 87.00 118 THR A N 1
ATOM 1011 C CA . THR A 1 118 ? -7.462 -3.907 3.698 1.00 87.00 118 THR A CA 1
ATOM 1012 C C . THR A 1 118 ? -8.913 -4.209 4.064 1.00 87.00 118 THR A C 1
ATOM 1014 O O . THR A 1 118 ? -9.560 -5.024 3.405 1.00 87.00 118 THR A O 1
ATOM 1017 N N . THR A 1 119 ? -9.456 -3.500 5.055 1.00 88.19 119 THR A N 1
ATOM 1018 C CA . THR A 1 119 ? -10.840 -3.680 5.524 1.00 88.19 119 THR A CA 1
ATOM 1019 C C . THR A 1 119 ? -11.873 -3.254 4.484 1.00 88.19 119 THR A C 1
ATOM 1021 O O . THR A 1 119 ? -12.932 -3.870 4.354 1.00 88.19 119 THR A O 1
ATOM 1024 N N . GLN A 1 120 ? -11.571 -2.207 3.715 1.00 88.44 120 GLN A N 1
ATOM 1025 C CA . GLN A 1 120 ? -12.523 -1.614 2.791 1.00 88.44 120 GLN A CA 1
ATOM 1026 C C . GLN A 1 120 ? -12.552 -2.272 1.411 1.00 88.44 120 GLN A C 1
ATOM 1028 O O . GLN A 1 120 ? -13.635 -2.375 0.840 1.00 88.44 120 GLN A O 1
ATOM 1033 N N . LEU A 1 121 ? -11.408 -2.671 0.852 1.00 84.00 121 LEU A N 1
ATOM 1034 C CA . LEU A 1 121 ? -11.305 -3.123 -0.544 1.00 84.00 121 LEU A CA 1
ATOM 1035 C C . LEU A 1 121 ? -11.356 -4.646 -0.714 1.00 84.00 121 LEU A C 1
ATOM 1037 O O . LEU A 1 121 ? -11.572 -5.113 -1.835 1.00 84.00 121 LEU A O 1
ATOM 1041 N N . LYS A 1 122 ? -11.186 -5.415 0.374 1.00 81.38 122 LYS A N 1
ATOM 1042 C CA . LYS A 1 122 ? -11.199 -6.889 0.379 1.00 81.38 122 LYS A CA 1
ATOM 1043 C C . LYS A 1 122 ? -10.362 -7.463 -0.778 1.00 81.38 122 LYS A C 1
ATOM 1045 O O . LYS A 1 122 ? -9.165 -7.203 -0.846 1.00 81.38 122 LYS A O 1
ATOM 1050 N N . GLU A 1 123 ? -10.975 -8.195 -1.706 1.00 79.56 123 GLU A N 1
ATOM 1051 C CA . GLU A 1 123 ? -10.297 -8.892 -2.811 1.00 79.56 123 GLU A CA 1
ATOM 1052 C C . GLU A 1 123 ? -9.651 -7.938 -3.832 1.00 79.56 123 GLU A C 1
ATOM 1054 O O . GLU A 1 123 ? -8.601 -8.241 -4.394 1.00 79.56 123 GLU A O 1
ATOM 1059 N N . THR A 1 124 ? -10.211 -6.738 -4.005 1.00 79.44 124 THR A N 1
ATOM 1060 C CA . THR A 1 124 ? -9.749 -5.751 -5.002 1.00 79.44 124 THR A CA 1
ATOM 1061 C C . THR A 1 124 ? -8.584 -4.882 -4.514 1.00 79.44 124 THR A C 1
ATOM 1063 O O . THR A 1 124 ? -8.052 -4.056 -5.257 1.00 79.44 124 THR A O 1
ATOM 1066 N N . ARG A 1 125 ? -8.133 -5.072 -3.263 1.00 79.81 125 ARG A N 1
ATOM 1067 C CA . ARG A 1 125 ? -7.057 -4.262 -2.666 1.00 79.81 125 ARG A CA 1
ATOM 1068 C C . ARG A 1 125 ? -5.763 -4.319 -3.478 1.00 79.81 125 ARG A C 1
ATOM 1070 O O . ARG A 1 125 ? -5.092 -3.304 -3.614 1.00 79.81 125 ARG A O 1
ATOM 1077 N N . LYS A 1 126 ? -5.419 -5.478 -4.058 1.00 76.69 126 LYS A N 1
ATOM 1078 C CA . LYS A 1 126 ? -4.181 -5.632 -4.838 1.00 76.69 126 LYS A CA 1
ATOM 1079 C C . LYS A 1 126 ? -4.173 -4.717 -6.061 1.00 76.69 126 LYS A C 1
ATOM 1081 O O . LYS A 1 126 ? -3.197 -4.011 -6.292 1.00 76.69 126 LYS A O 1
ATOM 1086 N N . GLU A 1 127 ? -5.276 -4.695 -6.798 1.00 75.94 127 GLU A N 1
ATOM 1087 C CA . GLU A 1 127 ? -5.449 -3.852 -7.983 1.00 75.94 127 GLU A CA 1
ATOM 1088 C C . GLU A 1 127 ? -5.381 -2.370 -7.625 1.00 75.94 127 GLU A C 1
ATOM 1090 O O . GLU A 1 127 ? -4.669 -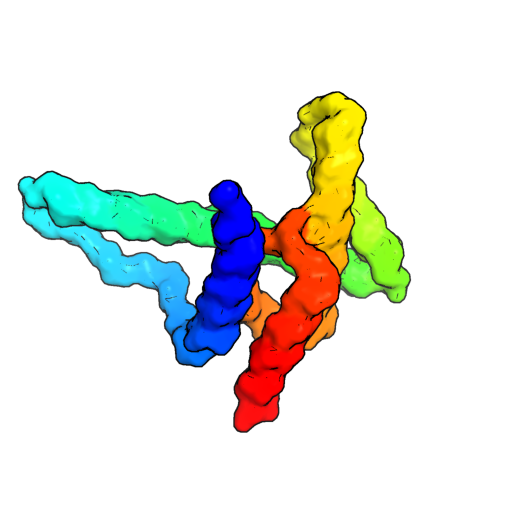1.608 -8.280 1.00 75.94 127 GLU A O 1
ATOM 1095 N N . PHE A 1 128 ? -6.045 -1.983 -6.531 1.00 79.56 128 PHE A N 1
ATOM 1096 C CA . PHE A 1 128 ? -5.978 -0.625 -6.006 1.00 79.56 128 PHE A CA 1
ATOM 1097 C C . PHE A 1 128 ? -4.533 -0.179 -5.778 1.00 79.56 128 PHE A C 1
ATOM 1099 O O . PHE A 1 128 ? -4.148 0.882 -6.258 1.00 79.56 128 PHE A O 1
ATOM 1106 N N . PHE A 1 129 ? -3.711 -0.985 -5.098 1.00 74.69 129 PHE A N 1
ATOM 1107 C CA . PHE A 1 129 ? -2.329 -0.606 -4.793 1.00 74.69 129 PHE A CA 1
ATOM 1108 C C . PHE A 1 129 ? -1.444 -0.487 -6.033 1.00 74.69 129 PHE A C 1
ATOM 1110 O O . PHE A 1 129 ? -0.618 0.425 -6.099 1.00 74.69 129 PHE A O 1
ATOM 1117 N N . ILE A 1 130 ? -1.647 -1.346 -7.031 1.00 72.38 130 ILE A N 1
ATOM 1118 C CA . ILE A 1 130 ? -0.889 -1.289 -8.284 1.00 72.38 130 ILE A CA 1
ATOM 1119 C C . ILE A 1 130 ? -1.265 -0.034 -9.092 1.00 72.38 130 ILE A C 1
ATOM 1121 O O . ILE A 1 130 ? -0.377 0.668 -9.576 1.00 72.38 130 ILE A O 1
ATOM 1125 N N . ILE A 1 131 ? -2.560 0.288 -9.214 1.00 68.00 131 ILE A N 1
ATOM 1126 C CA . ILE A 1 131 ? -3.031 1.507 -9.904 1.00 68.00 131 ILE A CA 1
ATOM 1127 C C . ILE A 1 131 ? -2.559 2.750 -9.158 1.00 68.00 131 ILE A C 1
ATOM 1129 O O . ILE A 1 131 ? -2.119 3.731 -9.761 1.00 68.00 131 ILE A O 1
ATOM 1133 N N . ALA A 1 132 ? -2.639 2.699 -7.832 1.00 68.69 132 ALA A N 1
ATOM 1134 C CA . ALA A 1 132 ? -2.346 3.840 -7.005 1.00 68.69 132 ALA A CA 1
ATOM 1135 C C . ALA A 1 132 ? -0.834 4.109 -6.855 1.00 68.69 132 ALA A C 1
ATOM 1137 O O . ALA A 1 132 ? -0.478 5.214 -6.467 1.00 68.69 132 ALA A O 1
ATOM 1138 N N . ARG A 1 133 ? 0.058 3.163 -7.210 1.00 62.06 133 ARG A N 1
ATOM 1139 C CA . ARG A 1 133 ? 1.535 3.321 -7.213 1.00 62.06 133 ARG A CA 1
ATOM 1140 C C . ARG 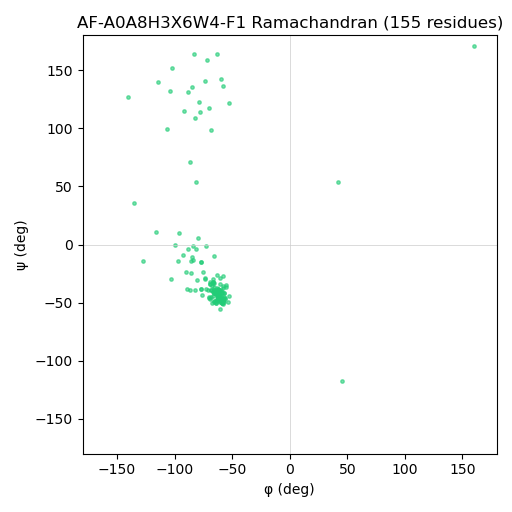A 1 133 ? 2.052 4.070 -5.970 1.00 62.06 133 ARG A C 1
ATOM 1142 O O . ARG A 1 133 ? 2.670 5.132 -6.070 1.00 62.06 133 ARG A O 1
ATOM 1149 N N . ILE A 1 134 ? 1.674 3.576 -4.789 1.00 59.25 134 ILE A N 1
ATOM 1150 C CA . ILE A 1 134 ? 1.405 4.459 -3.648 1.00 59.25 134 ILE A CA 1
ATOM 1151 C C . ILE A 1 134 ? 2.634 4.857 -2.813 1.00 59.25 134 ILE A C 1
ATOM 1153 O O . ILE A 1 134 ? 3.353 3.981 -2.336 1.00 59.25 134 ILE A O 1
ATOM 1157 N N . PRO A 1 135 ? 2.785 6.142 -2.426 1.00 58.09 135 PRO A N 1
ATOM 1158 C CA . PRO A 1 135 ? 3.505 6.540 -1.229 1.00 58.09 135 PRO A CA 1
ATOM 1159 C C . PRO A 1 135 ? 2.551 6.526 -0.013 1.00 58.09 135 PRO A C 1
ATOM 1161 O O . PRO A 1 135 ? 2.166 7.577 0.508 1.00 58.09 135 PRO A O 1
ATOM 1164 N N . ILE A 1 136 ? 2.146 5.330 0.446 1.00 61.75 136 ILE A N 1
ATOM 1165 C CA . ILE A 1 136 ? 1.179 5.124 1.559 1.00 61.75 136 ILE A CA 1
ATOM 1166 C C . ILE A 1 136 ? 1.678 5.793 2.847 1.00 61.75 136 ILE A C 1
ATOM 1168 O O . ILE A 1 136 ? 0.895 6.239 3.676 1.00 61.75 136 ILE A O 1
ATOM 1172 N N . SER A 1 137 ? 2.994 5.938 2.989 1.00 56.09 137 SER A N 1
ATOM 1173 C CA . SER A 1 137 ? 3.655 6.621 4.103 1.00 56.09 137 SER A CA 1
ATOM 1174 C C . SER A 1 137 ? 3.513 8.153 4.089 1.00 56.09 137 SER A C 1
ATOM 1176 O O . SER A 1 137 ? 4.043 8.823 4.978 1.00 56.09 137 SER A O 1
ATOM 1178 N N . THR A 1 138 ? 2.838 8.729 3.084 1.00 60.53 138 THR A N 1
ATOM 1179 C CA . THR A 1 138 ? 2.713 10.188 2.891 1.00 60.53 138 THR A CA 1
ATOM 1180 C C . THR A 1 138 ? 1.281 10.700 2.730 1.00 60.53 138 THR A C 1
ATOM 1182 O O . THR A 1 138 ? 1.061 11.912 2.819 1.00 60.53 138 THR A O 1
ATOM 1185 N N . LEU A 1 139 ? 0.319 9.810 2.484 1.00 64.81 139 LEU A N 1
ATOM 1186 C CA . LEU A 1 139 ? -1.093 10.161 2.339 1.00 64.81 139 LEU A CA 1
ATOM 1187 C C . LEU A 1 139 ? -1.757 10.128 3.713 1.00 64.81 139 LEU A C 1
ATOM 1189 O O . LEU A 1 139 ? -1.581 9.162 4.441 1.00 64.81 139 LEU A O 1
ATOM 1193 N N . TYR A 1 140 ? -2.498 11.169 4.080 1.00 67.31 140 TYR A N 1
ATOM 1194 C CA . TYR A 1 140 ? -3.279 11.161 5.321 1.00 67.31 140 TYR A CA 1
ATOM 1195 C C . TYR A 1 140 ? -4.623 10.447 5.109 1.00 67.31 140 TYR A C 1
ATOM 1197 O O . TYR A 1 140 ? -5.078 10.318 3.974 1.00 67.31 140 TYR A O 1
ATOM 1205 N N . ASP A 1 141 ? -5.307 10.057 6.185 1.00 62.25 141 ASP A N 1
ATOM 1206 C CA . ASP A 1 141 ? -6.591 9.335 6.116 1.00 62.25 141 ASP A CA 1
ATOM 1207 C C . ASP A 1 141 ? -7.663 10.081 5.288 1.00 62.25 141 ASP A C 1
ATOM 1209 O O . ASP A 1 141 ? -8.422 9.479 4.520 1.00 62.25 141 ASP A O 1
ATOM 1213 N N . GLN A 1 142 ? -7.676 11.417 5.383 1.00 69.50 142 GLN A N 1
ATOM 1214 C CA . GLN A 1 142 ? -8.538 12.301 4.584 1.00 69.50 142 GLN A CA 1
ATOM 1215 C C . GLN A 1 142 ? -8.244 12.233 3.075 1.00 69.50 142 GLN A C 1
ATOM 1217 O O . GLN A 1 142 ? -9.125 12.502 2.263 1.00 69.50 142 GLN A O 1
ATOM 1222 N N . ASP A 1 143 ? -7.011 11.878 2.705 1.00 69.19 143 ASP A N 1
ATOM 1223 C CA . ASP A 1 143 ? -6.537 11.800 1.327 1.00 69.19 143 ASP A CA 1
ATOM 1224 C C . ASP A 1 143 ? -6.789 10.391 0.749 1.00 69.19 143 ASP A C 1
ATOM 1226 O O . ASP A 1 143 ? -7.163 10.270 -0.414 1.00 69.19 143 ASP A O 1
ATOM 1230 N N . ILE A 1 144 ? -6.616 9.317 1.538 1.00 73.19 144 ILE A N 1
ATOM 1231 C CA . ILE A 1 144 ? -6.757 7.928 1.054 1.00 73.19 144 ILE A CA 1
ATOM 1232 C C . ILE A 1 144 ? -8.226 7.504 0.889 1.00 73.19 144 ILE A C 1
ATOM 1234 O O . ILE A 1 144 ? -8.576 6.819 -0.075 1.00 73.19 144 ILE A O 1
ATOM 1238 N N . THR A 1 145 ? -9.106 7.936 1.797 1.00 80.00 145 THR A N 1
ATOM 1239 C CA . THR A 1 145 ? -10.508 7.487 1.844 1.00 80.00 145 THR A CA 1
ATOM 1240 C C . THR A 1 145 ? -11.299 7.860 0.580 1.00 80.00 145 THR A C 1
ATOM 1242 O O . THR A 1 145 ? -11.968 6.987 0.019 1.00 80.00 145 THR A O 1
ATOM 1245 N N . PRO A 1 146 ? -11.210 9.098 0.044 1.00 78.06 146 PRO A N 1
ATOM 1246 C CA . PRO A 1 146 ? -11.878 9.455 -1.209 1.00 78.06 146 PRO A CA 1
ATOM 1247 C C . PRO A 1 146 ? -11.417 8.617 -2.410 1.00 78.06 146 PRO A C 1
ATOM 1249 O O . PRO A 1 146 ? -12.225 8.301 -3.284 1.00 78.06 146 PRO A O 1
ATOM 1252 N N . ILE A 1 147 ? -10.139 8.223 -2.449 1.00 75.12 147 ILE A N 1
ATOM 1253 C CA . ILE A 1 147 ? -9.584 7.387 -3.524 1.00 75.12 147 ILE A CA 1
ATOM 1254 C C . ILE A 1 147 ? -10.170 5.978 -3.441 1.00 75.12 147 ILE A C 1
ATOM 1256 O O . ILE A 1 147 ? -10.645 5.457 -4.449 1.00 75.12 147 ILE A O 1
ATOM 1260 N N . ILE A 1 148 ? -10.191 5.389 -2.239 1.00 80.25 148 ILE A N 1
ATOM 1261 C CA . ILE A 1 148 ? -10.808 4.080 -1.980 1.00 80.25 148 ILE A CA 1
ATOM 1262 C C . ILE A 1 148 ? -12.276 4.093 -2.419 1.00 80.25 148 ILE A C 1
ATOM 1264 O O . ILE A 1 148 ? -12.720 3.193 -3.130 1.00 80.25 148 ILE A O 1
ATOM 1268 N N . ASN A 1 149 ? -13.027 5.135 -2.056 1.00 82.69 149 ASN A N 1
ATOM 1269 C CA . ASN A 1 149 ? -14.439 5.255 -2.418 1.00 82.69 149 ASN A CA 1
ATOM 1270 C C . ASN A 1 149 ? -14.653 5.359 -3.934 1.00 82.69 149 ASN A C 1
ATOM 1272 O O . ASN A 1 149 ? -15.547 4.703 -4.468 1.00 82.69 149 ASN A O 1
ATOM 1276 N N . LYS A 1 150 ? -13.821 6.137 -4.639 1.00 78.38 150 LYS A N 1
ATOM 1277 C CA . LYS A 1 150 ? -13.890 6.263 -6.103 1.00 78.38 150 LYS A CA 1
ATOM 1278 C C . LYS A 1 150 ? -13.516 4.963 -6.820 1.00 78.38 150 LYS A C 1
ATOM 1280 O O . LYS A 1 150 ? -14.073 4.667 -7.872 1.00 78.38 150 LYS A O 1
ATOM 1285 N N . PHE A 1 151 ? -12.600 4.186 -6.251 1.00 80.69 151 PHE A N 1
ATOM 1286 C CA . PHE A 1 151 ? -12.244 2.866 -6.763 1.00 80.69 151 PHE A CA 1
ATOM 1287 C C . PHE A 1 151 ? -13.384 1.849 -6.557 1.00 80.69 151 PHE A C 1
ATOM 1289 O O . PHE A 1 151 ? -13.772 1.152 -7.491 1.00 80.69 151 PHE A O 1
ATOM 1296 N N . LYS A 1 152 ? -14.005 1.824 -5.369 1.00 81.94 152 LYS A N 1
ATOM 1297 C CA . LYS A 1 152 ? -15.155 0.952 -5.061 1.00 81.94 152 LYS A CA 1
ATOM 1298 C C . LYS A 1 152 ? -16.370 1.200 -5.946 1.00 81.94 152 LYS A C 1
ATOM 1300 O O . LYS A 1 152 ? -16.994 0.244 -6.395 1.00 81.94 152 LYS A O 1
ATOM 1305 N N . SER A 1 153 ? -16.738 2.465 -6.159 1.00 79.81 153 SER A N 1
ATOM 1306 C CA . SER A 1 153 ? -17.928 2.796 -6.950 1.00 79.81 153 SER A CA 1
ATOM 1307 C C . SER A 1 153 ? -17.826 2.272 -8.382 1.00 79.81 153 SER A C 1
ATOM 1309 O O . SER A 1 153 ? -18.844 1.923 -8.966 1.00 79.81 153 SER A O 1
ATOM 1311 N N . ARG A 1 154 ? -16.608 2.156 -8.922 1.00 71.00 154 ARG A N 1
ATOM 1312 C CA . ARG A 1 154 ? -16.338 1.593 -10.248 1.00 71.00 154 ARG A CA 1
ATOM 1313 C C . ARG A 1 154 ? -16.435 0.069 -10.291 1.00 71.00 154 ARG A C 1
ATOM 1315 O O . ARG A 1 154 ? -17.037 -0.440 -11.218 1.00 71.00 154 ARG A O 1
ATOM 1322 N N . ASN A 1 155 ? -15.892 -0.639 -9.301 1.00 64.25 155 ASN A N 1
ATOM 1323 C CA . ASN A 1 155 ? -15.894 -2.111 -9.289 1.00 64.25 155 ASN A CA 1
ATOM 1324 C C . ASN A 1 155 ? -17.245 -2.741 -8.894 1.00 64.25 155 ASN A C 1
ATOM 1326 O O . ASN A 1 155 ? -17.439 -3.933 -9.109 1.00 64.25 155 ASN A O 1
ATOM 1330 N N . ASN A 1 156 ? -18.163 -1.960 -8.315 1.00 60.38 156 ASN A N 1
ATOM 1331 C CA . ASN A 1 156 ? -19.531 -2.390 -7.993 1.00 60.38 156 ASN A CA 1
ATOM 1332 C C . ASN A 1 156 ? -20.585 -1.935 -9.028 1.00 60.38 156 ASN A C 1
ATOM 1334 O O . ASN A 1 156 ? -21.770 -2.194 -8.813 1.00 60.38 156 ASN A O 1
ATOM 1338 N N . SER A 1 157 ? -20.175 -1.213 -10.080 1.00 52.44 157 SER A N 1
ATOM 1339 C CA . SER A 1 157 ? -21.034 -0.776 -11.198 1.00 52.44 157 SER A CA 1
ATOM 1340 C C . SER A 1 157 ? -20.849 -1.690 -12.402 1.00 52.44 157 SER A C 1
ATOM 1342 O O . SER A 1 157 ? -21.847 -1.895 -13.124 1.00 52.44 157 SER A O 1
#

Solvent-accessible surface area (backbone atoms only — not comparable to full-atom values): 9316 Å² total; per-residue (Å²): 142,82,73,77,73,67,53,56,57,54,51,47,52,49,50,28,68,69,41,66,84,57,82,81,72,88,67,87,77,79,74,82,69,92,62,98,45,72,66,58,51,46,53,50,51,52,55,51,49,51,50,52,52,49,51,54,58,50,48,56,50,51,52,54,50,56,50,49,50,53,35,58,75,73,37,92,47,69,68,60,34,43,52,52,53,45,56,67,67,59,75,78,68,94,78,57,71,76,60,44,54,60,44,50,55,27,43,50,36,27,41,51,49,50,49,51,44,50,74,69,42,57,89,54,35,64,59,51,48,63,53,48,68,64,64,50,58,72,46,51,72,85,62,48,50,60,53,54,52,58,52,49,59,60,78,76,104

Organism: Gigaspora margarita (NCBI:txid4874)

Sequence (157 aa):
MSENKKDWKERYFKNITENVDRKLNLDFKTPPPTKFDPEEWRSYRCQFGQYIDDLTLFGQLFLDLQYMDLLIETFKKEEDIINTFINSFDLNLPQSYALRYKKKQRTTTYANNLYLATTQLKETRKEFFIIARIPISTLYDQDITPIINKFKSRNNS

Mean predicted aligned error: 10.29 Å